Protein AF-J9BB21-F1 (afdb_monomer)

Secondary structure (DSSP, 8-state):
-----------SS-------TT-HHHHTT--TT--TTTT--------EEEETTEEEE-TT--SEEEEEEEEE-SSS-EEE---EEPPTT-EEE---SEEEEEEEETTEEEEEEEEE---PPTT---PPP-SSSPPP-----TT--HHHHHHH------

Radius of gyration: 25.9 Å; Cα contacts (8 Å, |Δi|>4): 161; chains: 1; bounding box: 65×46×65 Å

Structure (mmCIF, N/CA/C/O backbone):
data_AF-J9BB21-F1
#
_entry.id   AF-J9BB21-F1
#
loop_
_atom_site.group_PDB
_atom_site.id
_atom_site.type_symbol
_atom_site.label_atom_id
_atom_site.label_alt_id
_atom_site.label_comp_id
_atom_site.label_asym_id
_atom_site.label_entity_id
_atom_site.label_seq_id
_atom_site.pdbx_PDB_ins_code
_atom_site.Cartn_x
_atom_site.Cartn_y
_atom_site.Cartn_z
_atom_site.occupancy
_atom_site.B_iso_or_equiv
_atom_site.auth_seq_id
_atom_site.auth_comp_id
_atom_site.auth_asym_id
_atom_site.auth_atom_id
_atom_site.pdbx_PDB_model_num
ATOM 1 N N . MET A 1 1 ? -15.072 32.640 -48.007 1.00 35.00 1 MET A N 1
ATOM 2 C CA . MET A 1 1 ? -15.578 33.112 -46.701 1.00 35.00 1 MET A CA 1
ATOM 3 C C . MET A 1 1 ? -17.041 32.726 -46.618 1.00 35.00 1 MET A C 1
ATOM 5 O O . MET A 1 1 ? -17.837 33.313 -47.333 1.00 35.00 1 MET A O 1
ATOM 9 N N . ALA A 1 2 ? -17.379 31.701 -45.841 1.00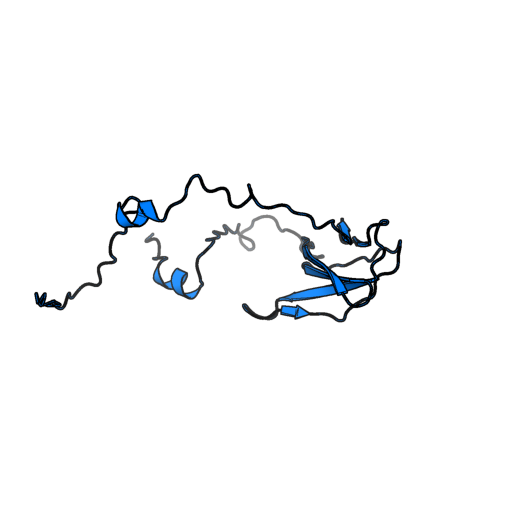 39.94 2 ALA A N 1
ATOM 10 C CA . ALA A 1 2 ? -18.767 31.339 -45.572 1.00 39.94 2 ALA A CA 1
ATOM 11 C C . ALA A 1 2 ? -18.976 31.472 -44.063 1.00 39.94 2 ALA A C 1
ATOM 13 O O . ALA A 1 2 ? -18.474 30.663 -43.289 1.00 39.94 2 ALA A O 1
ATOM 14 N N . SER A 1 3 ? -19.626 32.558 -43.649 1.00 45.31 3 SER A N 1
ATOM 15 C CA . SER A 1 3 ? -20.050 32.774 -42.270 1.00 45.31 3 SER A CA 1
ATOM 16 C C . SER A 1 3 ? -21.335 31.985 -42.035 1.00 45.31 3 SER A C 1
ATOM 18 O O . SER A 1 3 ? -22.411 32.396 -42.473 1.00 45.31 3 SER A O 1
ATOM 20 N N . SER A 1 4 ? -21.239 30.838 -41.372 1.00 48.91 4 SER A N 1
ATOM 21 C CA . SER A 1 4 ? -22.411 30.134 -40.858 1.00 48.91 4 SER A CA 1
ATOM 22 C C . SER A 1 4 ? -22.966 30.913 -39.664 1.00 48.91 4 SER A C 1
ATOM 24 O O . SER A 1 4 ? -22.384 30.896 -38.580 1.00 48.91 4 SER A O 1
ATOM 26 N N . ASN A 1 5 ? -24.075 31.625 -39.880 1.00 47.41 5 ASN A N 1
ATOM 27 C CA . ASN A 1 5 ? -24.873 32.247 -38.824 1.00 47.41 5 ASN A CA 1
ATOM 28 C C . ASN A 1 5 ? -25.442 31.151 -37.911 1.00 47.41 5 ASN A C 1
ATOM 30 O O . ASN A 1 5 ? -26.422 30.495 -38.260 1.00 47.41 5 ASN A O 1
ATOM 34 N N . LEU A 1 6 ? -24.829 30.953 -36.745 1.00 47.91 6 LEU A N 1
ATOM 35 C CA . LEU A 1 6 ? -25.389 30.129 -35.678 1.00 47.91 6 LEU A CA 1
ATOM 36 C C . LEU A 1 6 ? -26.414 30.973 -34.913 1.00 47.91 6 LEU A C 1
ATOM 38 O O . LEU A 1 6 ? -26.062 31.772 -34.047 1.00 47.91 6 LEU A O 1
ATOM 42 N N . SER A 1 7 ? -27.687 30.825 -35.272 1.00 52.19 7 SER A N 1
ATOM 43 C CA . SER A 1 7 ? -28.805 31.310 -34.463 1.00 52.19 7 SER A CA 1
ATOM 44 C C . SER A 1 7 ? -29.065 30.290 -33.354 1.00 52.19 7 SER A C 1
ATOM 46 O O . SER A 1 7 ? -29.420 29.148 -33.635 1.00 52.19 7 SER A O 1
ATOM 48 N N . PHE A 1 8 ? -28.830 30.682 -32.102 1.00 55.50 8 PHE A N 1
ATOM 49 C CA . PHE A 1 8 ? -29.178 29.875 -30.934 1.00 55.50 8 PHE A CA 1
ATOM 50 C C . PHE A 1 8 ? -30.566 30.283 -30.450 1.00 55.50 8 PHE A C 1
ATOM 52 O O . PHE A 1 8 ? -30.727 31.321 -29.805 1.00 55.50 8 PHE A O 1
ATOM 59 N N . ASP A 1 9 ? -31.561 29.466 -30.780 1.00 63.31 9 ASP A N 1
ATOM 60 C CA . ASP A 1 9 ? -32.918 29.630 -30.274 1.00 63.31 9 ASP A CA 1
ATOM 61 C C . ASP A 1 9 ? -32.968 29.210 -28.796 1.00 63.31 9 ASP A C 1
ATOM 63 O O . ASP A 1 9 ? -32.415 28.177 -28.404 1.00 63.31 9 ASP A O 1
ATOM 67 N N . LYS A 1 10 ? -33.586 30.032 -27.942 1.00 56.25 10 LYS A N 1
ATOM 68 C CA . LYS A 1 10 ? -33.666 29.772 -26.495 1.00 56.25 10 LYS A CA 1
ATOM 69 C C . LYS A 1 10 ? -34.619 28.604 -26.243 1.00 56.25 10 LYS A C 1
ATOM 71 O O . LYS A 1 10 ? -35.835 28.772 -26.210 1.00 56.25 10 LYS A O 1
ATOM 76 N N . GLN A 1 11 ? -34.063 27.416 -26.048 1.00 59.16 11 GLN A N 1
ATOM 77 C CA . GLN A 1 11 ? -34.839 26.222 -25.738 1.00 59.16 11 GLN A CA 1
ATOM 78 C C . GLN A 1 11 ? -35.219 26.222 -24.244 1.00 59.16 11 GLN A C 1
ATOM 80 O O . GLN A 1 11 ? -34.350 26.188 -23.377 1.00 59.16 11 GLN A O 1
ATOM 85 N N . ASN A 1 12 ? -36.523 26.281 -23.940 1.00 63.28 12 ASN A N 1
ATOM 86 C CA . ASN A 1 12 ? -37.075 26.317 -22.570 1.00 63.28 12 ASN A CA 1
ATOM 87 C C . ASN A 1 12 ? -36.954 24.987 -21.800 1.00 63.28 12 ASN A C 1
ATOM 89 O O . ASN A 1 12 ? -37.358 24.906 -20.643 1.00 63.28 12 ASN A O 1
ATOM 93 N N . GLU A 1 13 ? -36.399 23.947 -22.419 1.00 67.25 13 GLU A N 1
ATOM 94 C CA . GLU A 1 13 ? -36.162 22.647 -21.799 1.00 67.25 13 GLU A CA 1
ATOM 95 C C . GLU A 1 13 ? -34.731 22.207 -22.098 1.00 67.25 13 GLU A C 1
ATOM 97 O O . GLU A 1 13 ? -34.320 22.126 -23.257 1.00 67.25 13 GLU A O 1
ATOM 102 N N . CYS A 1 14 ? -33.972 21.895 -21.048 1.00 64.62 14 CYS A N 1
ATOM 103 C CA . CYS A 1 14 ? -32.646 21.311 -21.186 1.00 64.62 14 CYS A CA 1
ATOM 104 C C . CYS A 1 14 ? -32.810 19.818 -21.501 1.00 64.62 14 CYS A C 1
ATOM 106 O O . CYS A 1 14 ? -32.955 18.994 -20.598 1.00 64.62 14 CYS A O 1
ATOM 108 N N . ARG A 1 15 ? -32.856 19.462 -22.788 1.00 63.44 15 ARG A N 1
ATOM 109 C CA . ARG A 1 15 ? -32.881 18.057 -23.210 1.00 63.44 15 ARG A CA 1
ATOM 110 C C . ARG A 1 15 ? -31.452 17.551 -23.310 1.00 63.44 15 ARG A C 1
ATOM 112 O O . ARG A 1 15 ? -30.700 17.986 -24.179 1.00 63.44 15 ARG A O 1
ATOM 119 N N . LEU A 1 16 ? -31.085 16.637 -22.413 1.00 63.06 16 LEU A N 1
ATOM 120 C CA . LEU A 1 16 ? -29.820 15.913 -22.504 1.00 63.06 16 LEU A CA 1
ATOM 121 C C . LEU A 1 16 ? -29.727 15.254 -23.881 1.00 63.06 16 LEU A C 1
ATOM 123 O O . LEU A 1 16 ? -30.625 14.515 -24.293 1.00 63.06 16 LEU A O 1
ATOM 127 N N . VAL A 1 17 ? -28.648 15.559 -24.600 1.00 72.62 17 VAL A N 1
ATOM 128 C CA . VAL A 1 17 ? -28.382 14.963 -25.907 1.00 72.62 17 VAL A CA 1
ATOM 129 C C . VAL A 1 17 ? -28.245 13.460 -25.707 1.00 72.62 17 VAL A C 1
ATOM 131 O O . VAL A 1 17 ? -27.441 13.000 -24.895 1.00 72.62 17 VAL A O 1
ATOM 134 N N . LYS A 1 18 ? -29.047 12.689 -26.440 1.00 67.94 18 LYS A N 1
ATOM 135 C CA . LYS A 1 18 ? -28.940 11.235 -26.437 1.00 67.94 18 LYS A CA 1
ATOM 136 C C . LYS A 1 18 ? -27.676 10.870 -27.212 1.00 67.94 18 LYS A C 1
ATOM 138 O O . LYS A 1 18 ? -27.666 10.945 -28.436 1.00 67.94 18 LYS A O 1
ATOM 143 N N . LEU A 1 19 ? -26.609 10.559 -26.484 1.00 72.06 19 LEU A N 1
ATOM 144 C CA . LEU A 1 19 ? -25.349 10.115 -27.071 1.00 72.06 19 LEU A CA 1
ATOM 145 C C . LEU A 1 19 ? -25.593 8.794 -27.809 1.00 72.06 19 LEU A C 1
ATOM 147 O O . LEU A 1 19 ? -26.152 7.868 -27.221 1.00 72.06 19 LEU A O 1
ATOM 151 N N . ASP A 1 20 ? -25.197 8.723 -29.080 1.00 77.12 20 ASP A N 1
ATOM 152 C CA . ASP A 1 20 ? -25.114 7.467 -29.823 1.00 77.12 20 ASP A CA 1
ATOM 153 C C . ASP A 1 20 ? -23.708 6.881 -29.617 1.00 77.12 20 ASP A C 1
ATOM 155 O O . ASP A 1 20 ? -22.733 7.442 -30.125 1.00 77.12 20 ASP A O 1
ATOM 159 N N . PRO A 1 21 ? -23.562 5.773 -28.867 1.00 69.94 21 PRO A N 1
ATOM 160 C CA . PRO A 1 21 ? -22.264 5.134 -28.659 1.00 69.94 21 PRO A CA 1
ATOM 161 C C . PRO A 1 21 ? -21.632 4.615 -29.960 1.00 69.94 21 PRO A C 1
ATOM 163 O O . PRO A 1 21 ? -20.439 4.318 -29.978 1.00 69.94 21 PRO A O 1
ATOM 166 N N . TRP A 1 22 ? -22.425 4.499 -31.030 1.00 76.38 22 TRP A N 1
ATOM 167 C CA . TRP A 1 22 ? -22.018 4.016 -32.346 1.00 76.38 22 TRP A CA 1
ATOM 168 C C . TRP A 1 22 ? -21.932 5.131 -33.390 1.00 76.38 22 TRP A C 1
ATOM 170 O O . TRP A 1 22 ? -21.867 4.844 -34.588 1.00 76.38 22 TRP A O 1
ATOM 180 N N . ASP A 1 23 ? -21.903 6.396 -32.961 1.00 83.00 23 ASP A N 1
ATOM 181 C CA . ASP A 1 23 ? -21.697 7.507 -33.881 1.00 83.00 23 ASP A CA 1
ATOM 182 C C . ASP A 1 23 ? -20.370 7.309 -34.648 1.00 83.00 23 ASP A C 1
ATOM 184 O O . ASP A 1 23 ? -19.330 7.052 -34.024 1.00 83.00 23 ASP A O 1
ATOM 188 N N . PRO A 1 24 ? -20.355 7.429 -35.989 1.00 81.19 24 PRO A N 1
ATOM 189 C CA . PRO A 1 24 ? -19.142 7.267 -36.790 1.00 81.19 24 PRO A CA 1
ATOM 190 C C . PRO A 1 24 ? -17.977 8.168 -36.354 1.00 81.19 24 PRO A C 1
ATOM 192 O O . PRO A 1 24 ? -16.819 7.783 -36.510 1.00 81.19 24 PRO A O 1
ATOM 195 N N . GLN A 1 25 ? -18.258 9.345 -35.784 1.00 80.50 25 GLN A N 1
ATOM 196 C CA . GLN A 1 25 ? -17.250 10.246 -35.225 1.00 80.50 25 GLN A CA 1
ATOM 197 C C . GLN A 1 25 ? -16.632 9.673 -33.940 1.00 80.50 25 GLN A C 1
ATOM 199 O O . GLN A 1 25 ? -15.436 9.836 -33.723 1.00 80.50 25 GLN A O 1
ATOM 204 N N . VAL A 1 26 ? -17.398 8.945 -33.119 1.00 77.75 26 VAL A N 1
ATOM 205 C CA . VAL A 1 26 ? -16.927 8.321 -31.867 1.00 77.75 26 VAL A CA 1
ATOM 206 C C . VAL A 1 26 ? -16.221 6.994 -32.132 1.00 77.75 26 VAL A C 1
ATOM 208 O O . VAL A 1 26 ? -15.173 6.735 -31.543 1.00 77.75 26 VAL A O 1
ATOM 211 N N . ILE A 1 27 ? -16.744 6.176 -33.052 1.00 79.69 27 ILE A N 1
ATOM 212 C CA . ILE A 1 27 ? -16.190 4.853 -33.387 1.00 79.69 27 ILE A CA 1
ATOM 213 C C . ILE A 1 27 ? -14.707 4.937 -33.765 1.00 79.69 27 ILE A C 1
ATOM 215 O O . ILE A 1 27 ? -13.938 4.055 -33.395 1.00 79.69 27 ILE A O 1
ATOM 219 N N . THR A 1 28 ? -14.276 6.007 -34.441 1.00 78.94 28 THR A N 1
ATOM 220 C CA . THR A 1 28 ? -12.861 6.191 -34.8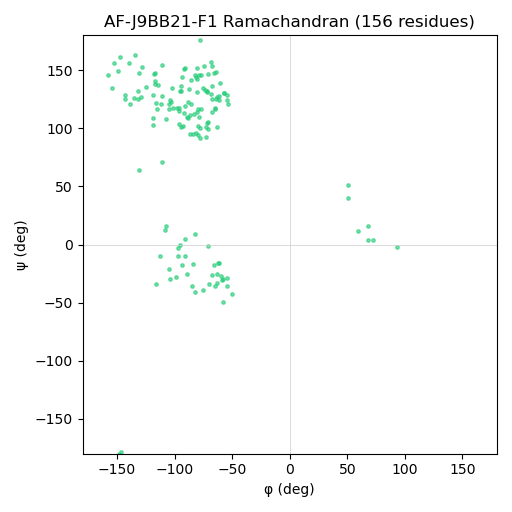21 1.00 78.94 28 THR A CA 1
ATOM 221 C C . THR A 1 28 ? -11.913 6.388 -33.633 1.00 78.94 28 THR A C 1
ATOM 223 O O . THR A 1 28 ? -10.705 6.197 -33.769 1.00 78.94 28 THR A O 1
ATOM 226 N N . HIS A 1 29 ? -12.443 6.740 -32.462 1.00 76.81 29 HIS A N 1
ATOM 227 C CA . HIS A 1 29 ? -11.692 6.877 -31.216 1.00 76.81 29 HIS A CA 1
ATOM 228 C C . HIS A 1 29 ? -11.782 5.634 -30.323 1.00 76.81 29 HIS A C 1
ATOM 230 O O . HIS A 1 29 ? -11.047 5.535 -29.338 1.00 76.81 29 HIS A O 1
ATOM 236 N N . LEU A 1 30 ? -12.653 4.679 -30.657 1.00 75.88 30 LEU A N 1
ATOM 237 C CA . LEU A 1 30 ? -12.735 3.395 -29.978 1.00 75.88 30 LEU A CA 1
ATOM 238 C C . LEU A 1 30 ? -11.719 2.440 -30.606 1.00 75.88 30 LEU A C 1
ATOM 240 O O . LEU A 1 30 ? -11.788 2.118 -31.790 1.00 75.88 30 LEU A O 1
ATOM 244 N N . TYR A 1 31 ? -10.791 1.942 -29.794 1.00 77.81 31 TYR A N 1
ATOM 245 C CA . TYR A 1 31 ? -9.811 0.942 -30.210 1.00 77.81 31 TYR A CA 1
ATOM 246 C C . TYR A 1 31 ? -10.104 -0.394 -29.516 1.00 77.81 31 TYR A C 1
ATOM 248 O O . TYR A 1 31 ? -9.360 -0.795 -28.623 1.00 77.81 31 TYR A O 1
ATOM 256 N N . PRO A 1 32 ? -11.187 -1.103 -29.895 1.00 73.38 32 PRO A N 1
ATOM 257 C CA . PRO A 1 32 ? -11.616 -2.322 -29.203 1.00 73.38 32 PRO A CA 1
ATOM 258 C C . PRO A 1 32 ? -10.578 -3.448 -29.277 1.00 73.38 32 PRO A C 1
ATOM 260 O O . PRO A 1 32 ? -10.528 -4.302 -28.400 1.00 73.38 32 PRO A O 1
ATOM 263 N N . ASN A 1 33 ? -9.725 -3.426 -30.304 1.00 80.25 33 ASN A N 1
ATOM 264 C CA . ASN A 1 33 ? -8.656 -4.403 -30.500 1.00 80.25 33 ASN A CA 1
ATOM 265 C C . ASN A 1 33 ? -7.303 -3.932 -29.946 1.00 80.25 33 ASN A C 1
ATOM 267 O O . ASN A 1 33 ? -6.313 -4.649 -30.075 1.00 80.25 33 ASN A O 1
ATOM 271 N N . TRP A 1 34 ? -7.220 -2.726 -29.373 1.00 81.44 34 TRP A N 1
ATOM 272 C CA . TRP A 1 34 ? -5.983 -2.261 -28.758 1.00 81.44 34 TRP A CA 1
ATOM 273 C C . TRP A 1 34 ? -5.843 -2.892 -27.382 1.00 81.44 34 TRP A C 1
ATOM 275 O O . TRP A 1 34 ? -6.571 -2.565 -26.448 1.00 81.44 34 TRP A O 1
ATOM 285 N N . ASN A 1 35 ? -4.885 -3.806 -27.268 1.00 78.62 35 ASN A N 1
ATOM 286 C CA . ASN A 1 35 ? -4.487 -4.360 -25.992 1.00 78.62 35 ASN A CA 1
ATOM 287 C C . ASN A 1 35 ? -3.291 -3.560 -25.446 1.00 78.62 35 ASN A C 1
ATOM 289 O O . ASN A 1 35 ? -2.154 -3.806 -25.859 1.00 78.62 35 ASN A O 1
ATOM 293 N N . PRO A 1 36 ? -3.493 -2.638 -24.488 1.00 75.94 36 PRO A N 1
ATOM 294 C CA . PRO A 1 36 ? -2.390 -1.884 -23.893 1.00 75.94 36 PRO A CA 1
ATOM 295 C C . PRO A 1 36 ? -1.373 -2.780 -23.167 1.00 75.94 36 PRO A C 1
ATOM 297 O O . PRO A 1 36 ? -0.253 -2.347 -22.897 1.00 75.94 36 PRO A O 1
ATOM 300 N N . LEU A 1 37 ? -1.728 -4.033 -22.861 1.00 79.62 37 LEU A N 1
ATOM 301 C CA . LEU A 1 37 ? -0.844 -4.991 -22.200 1.00 79.62 37 LEU A CA 1
ATOM 302 C C . LEU A 1 37 ? 0.095 -5.716 -23.170 1.00 79.62 37 LEU A C 1
ATOM 304 O O . LEU A 1 37 ? 1.101 -6.257 -22.722 1.00 79.62 37 LEU A O 1
ATOM 308 N N . GLU A 1 38 ? -0.172 -5.706 -24.480 1.00 81.75 38 GLU A N 1
ATOM 309 C CA . GLU A 1 38 ? 0.639 -6.435 -25.470 1.00 81.75 38 GLU A CA 1
ATOM 310 C C . GLU A 1 38 ? 2.087 -5.918 -25.535 1.00 81.75 38 GLU A C 1
ATOM 312 O O . GLU A 1 38 ? 3.034 -6.685 -25.704 1.00 81.75 38 GLU A O 1
ATOM 317 N N . THR A 1 39 ? 2.284 -4.616 -25.316 1.00 79.81 39 THR A N 1
ATOM 318 C CA . THR A 1 39 ? 3.615 -3.990 -25.236 1.00 79.81 39 THR A CA 1
ATOM 319 C C . THR A 1 39 ? 4.116 -3.814 -23.798 1.00 79.81 39 THR A C 1
ATOM 321 O O . THR A 1 39 ? 5.255 -3.387 -23.583 1.00 79.81 39 THR A O 1
ATOM 324 N N . CYS A 1 40 ? 3.310 -4.176 -22.793 1.00 76.88 40 CYS A N 1
ATOM 325 C CA . CYS A 1 40 ? 3.634 -3.987 -21.384 1.00 76.88 40 CYS A CA 1
ATOM 326 C C . CYS A 1 40 ? 4.595 -5.077 -20.888 1.00 76.88 40 CYS A C 1
ATOM 328 O O . CYS A 1 40 ? 4.198 -6.159 -20.456 1.00 76.88 40 CYS A O 1
ATOM 330 N N . ARG A 1 41 ? 5.899 -4.786 -20.919 1.00 76.25 41 ARG A N 1
ATOM 331 C CA . ARG A 1 41 ? 6.925 -5.643 -20.307 1.00 76.25 41 ARG A CA 1
ATOM 332 C C . ARG A 1 41 ? 7.104 -5.282 -18.835 1.00 76.25 41 ARG A C 1
ATOM 334 O O . ARG A 1 41 ? 7.856 -4.367 -18.493 1.00 76.25 41 ARG A O 1
ATOM 341 N N . ILE A 1 42 ? 6.415 -6.004 -17.954 1.00 70.25 42 ILE A N 1
ATOM 342 C CA . ILE A 1 42 ? 6.571 -5.848 -16.503 1.00 70.25 42 ILE A CA 1
ATOM 343 C C . ILE A 1 42 ? 7.918 -6.453 -16.081 1.00 70.25 42 ILE A C 1
ATOM 345 O O . ILE A 1 42 ? 8.024 -7.634 -15.778 1.00 70.25 42 ILE A O 1
ATOM 349 N N . ASN A 1 43 ? 8.962 -5.625 -16.040 1.00 68.94 43 ASN A N 1
ATOM 350 C CA . ASN A 1 43 ? 10.307 -6.034 -15.605 1.00 68.94 43 ASN A CA 1
ATOM 351 C C . ASN A 1 43 ? 10.541 -5.844 -14.093 1.00 68.94 43 ASN A C 1
ATOM 353 O O . ASN A 1 43 ? 11.663 -5.992 -13.607 1.00 68.94 43 ASN A O 1
ATOM 357 N N . ARG A 1 44 ? 9.516 -5.435 -13.336 1.00 71.94 44 ARG A N 1
ATOM 358 C CA . ARG A 1 44 ? 9.647 -5.161 -11.901 1.00 71.94 44 ARG A CA 1
ATOM 359 C C . ARG A 1 44 ? 9.407 -6.441 -11.112 1.00 71.94 44 ARG A C 1
ATOM 361 O O . ARG A 1 44 ? 8.278 -6.904 -11.006 1.00 71.94 44 ARG A O 1
ATOM 368 N N . HIS A 1 45 ? 10.471 -6.984 -10.536 1.00 83.75 45 HIS A N 1
ATOM 369 C CA . HIS A 1 45 ? 10.365 -8.075 -9.576 1.00 83.75 45 HIS A CA 1
ATOM 370 C C . HIS A 1 45 ? 9.873 -7.539 -8.231 1.00 83.75 45 HIS A C 1
ATOM 372 O O . HIS A 1 45 ? 10.375 -6.521 -7.743 1.00 83.75 45 HIS A O 1
ATOM 378 N N . MET A 1 46 ? 8.906 -8.234 -7.630 1.00 89.31 46 MET A N 1
ATOM 379 C CA . MET A 1 46 ? 8.483 -7.959 -6.260 1.00 89.31 46 MET A CA 1
ATOM 380 C C . MET A 1 46 ? 9.685 -8.084 -5.320 1.00 89.31 46 MET A C 1
ATOM 382 O O . MET A 1 46 ? 10.424 -9.065 -5.385 1.00 89.31 46 MET A O 1
ATOM 386 N N . GLN A 1 47 ? 9.893 -7.081 -4.465 1.00 92.31 47 GLN A N 1
ATOM 387 C CA . GLN A 1 47 ? 10.955 -7.095 -3.446 1.00 92.31 47 GLN A CA 1
ATOM 388 C C . GLN A 1 47 ? 10.413 -7.358 -2.039 1.00 92.31 47 GLN A C 1
ATOM 390 O O . GLN A 1 47 ? 11.149 -7.796 -1.155 1.00 92.31 47 GLN A O 1
ATOM 395 N N . THR A 1 48 ? 9.124 -7.119 -1.830 1.00 94.19 48 THR A N 1
ATOM 396 C CA . THR A 1 48 ? 8.424 -7.325 -0.563 1.00 94.19 48 THR A CA 1
ATOM 397 C C . THR A 1 48 ? 7.171 -8.161 -0.799 1.00 94.19 48 THR A C 1
ATOM 399 O O . THR A 1 48 ? 6.617 -8.169 -1.897 1.00 94.19 48 THR A O 1
ATOM 402 N N . GLU A 1 49 ? 6.742 -8.889 0.225 1.00 94.62 49 GLU A N 1
ATOM 403 C CA . GLU A 1 49 ? 5.535 -9.717 0.205 1.00 94.62 49 GLU A CA 1
ATOM 404 C C . GLU A 1 49 ? 4.715 -9.435 1.462 1.00 94.62 49 GLU A C 1
ATOM 406 O O . GLU A 1 49 ? 5.269 -9.449 2.567 1.00 94.62 49 GLU A O 1
ATOM 411 N N . LEU A 1 50 ? 3.410 -9.217 1.281 1.00 95.44 50 LEU A N 1
ATOM 412 C CA . LEU A 1 50 ? 2.414 -9.187 2.344 1.00 95.44 50 LEU A CA 1
ATOM 413 C C . LEU A 1 50 ? 1.597 -10.483 2.307 1.00 95.44 50 LEU A C 1
ATOM 415 O O . LEU A 1 50 ? 0.961 -10.795 1.302 1.00 95.44 50 LEU A O 1
ATOM 419 N N . LYS A 1 51 ? 1.601 -11.241 3.404 1.00 93.94 51 LYS A N 1
ATOM 420 C CA . LYS A 1 51 ? 0.813 -12.472 3.530 1.00 93.94 51 LYS A CA 1
ATOM 421 C C . LYS A 1 51 ? 0.267 -12.615 4.942 1.00 93.94 51 LYS A C 1
ATOM 423 O O . LYS A 1 51 ? 1.035 -12.617 5.898 1.00 93.94 51 LYS A O 1
ATOM 428 N N . ASN A 1 52 ? -1.052 -12.769 5.073 1.00 90.44 52 ASN A N 1
ATOM 429 C CA . ASN A 1 52 ? -1.746 -12.954 6.356 1.00 90.44 52 ASN A CA 1
ATOM 430 C C . ASN A 1 52 ? -1.362 -11.896 7.412 1.00 90.44 52 ASN A C 1
ATOM 432 O O . ASN A 1 52 ? -0.927 -12.248 8.509 1.00 90.44 52 ASN A O 1
ATOM 436 N N . GLY A 1 53 ? -1.435 -10.604 7.076 1.00 91.50 53 GLY A N 1
ATOM 437 C CA . GLY A 1 53 ? -1.037 -9.545 8.012 1.00 91.50 53 GLY A CA 1
ATOM 438 C C . GLY A 1 53 ? 0.462 -9.428 8.242 1.00 91.50 53 GLY A C 1
ATOM 439 O O . GLY A 1 53 ? 0.875 -8.648 9.085 1.00 91.50 53 GLY A O 1
ATOM 440 N N . THR A 1 54 ? 1.293 -10.199 7.544 1.00 94.88 54 THR A N 1
ATOM 441 C CA . THR A 1 54 ? 2.740 -10.206 7.762 1.00 94.88 54 THR A CA 1
ATOM 442 C C . THR A 1 54 ? 3.468 -9.684 6.533 1.00 94.88 54 THR A C 1
ATOM 444 O O . THR A 1 54 ? 3.415 -10.3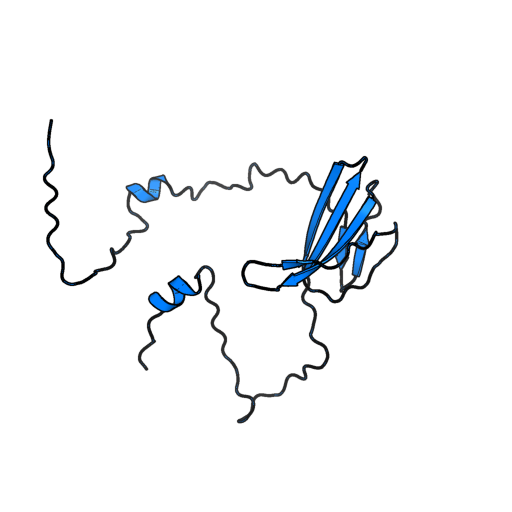08 5.473 1.00 94.88 54 THR A O 1
ATOM 447 N N . ILE A 1 55 ? 4.165 -8.556 6.677 1.00 96.31 55 ILE A N 1
ATOM 448 C CA . ILE A 1 55 ? 5.025 -7.973 5.644 1.00 96.31 55 ILE A CA 1
ATOM 449 C C . ILE A 1 55 ? 6.472 -8.428 5.848 1.00 96.31 55 ILE A C 1
ATOM 451 O O . ILE A 1 55 ? 7.002 -8.444 6.965 1.00 96.31 55 ILE A O 1
ATOM 455 N N . ARG A 1 56 ? 7.143 -8.802 4.758 1.00 94.88 56 ARG A N 1
ATOM 456 C CA . ARG A 1 56 ? 8.559 -9.190 4.773 1.00 94.88 56 ARG A CA 1
ATOM 457 C C . ARG A 1 56 ? 9.274 -8.819 3.482 1.00 94.88 56 ARG A C 1
ATOM 459 O O . ARG A 1 56 ? 8.655 -8.620 2.439 1.00 94.88 56 ARG A O 1
ATOM 466 N N . MET A 1 57 ? 10.599 -8.769 3.556 1.00 94.19 57 MET A N 1
ATOM 467 C CA . MET A 1 57 ? 11.462 -8.700 2.376 1.00 94.19 57 MET A CA 1
ATOM 468 C C . MET A 1 57 ? 11.639 -10.094 1.766 1.00 94.19 57 MET A C 1
ATOM 470 O O . MET A 1 57 ? 11.746 -11.085 2.493 1.00 94.19 57 MET A O 1
ATOM 474 N N . LEU A 1 58 ? 11.688 -10.171 0.437 1.00 92.06 58 LEU A N 1
ATOM 475 C CA . LEU A 1 58 ? 12.052 -11.392 -0.281 1.00 92.06 58 LEU A CA 1
ATOM 476 C C . LEU A 1 58 ? 13.579 -11.577 -0.264 1.00 92.06 58 LEU A C 1
ATOM 478 O O . LEU A 1 58 ? 14.331 -10.606 -0.255 1.00 92.06 58 LEU A O 1
ATOM 482 N N . ASN A 1 59 ? 14.048 -12.826 -0.217 1.00 75.56 59 ASN A N 1
ATOM 483 C CA . ASN A 1 59 ? 15.443 -13.144 0.129 1.00 75.56 59 ASN A CA 1
ATOM 484 C C . ASN A 1 59 ? 16.468 -12.684 -0.919 1.00 75.56 59 ASN A C 1
ATOM 486 O O . ASN A 1 59 ? 17.608 -12.379 -0.570 1.00 75.56 59 ASN A O 1
ATOM 490 N N . ASP A 1 60 ? 16.055 -12.567 -2.179 1.00 76.19 60 ASP A N 1
ATOM 491 C CA . ASP A 1 60 ? 16.958 -12.302 -3.304 1.00 76.19 60 ASP A CA 1
ATOM 492 C C . ASP A 1 60 ? 17.303 -10.811 -3.471 1.00 76.19 60 ASP A C 1
ATOM 494 O O . ASP A 1 60 ? 17.918 -10.401 -4.459 1.00 76.19 60 ASP A O 1
ATOM 498 N N . ILE A 1 61 ? 16.923 -9.963 -2.508 1.00 80.62 61 ILE A N 1
ATOM 499 C CA . ILE A 1 61 ? 17.094 -8.517 -2.631 1.00 80.62 61 ILE A CA 1
ATOM 500 C C . ILE A 1 61 ? 18.391 -8.011 -1.986 1.00 80.62 61 ILE A C 1
ATOM 502 O O . ILE A 1 61 ? 18.750 -8.275 -0.831 1.00 80.62 61 ILE A O 1
ATOM 506 N N . THR A 1 62 ? 19.098 -7.190 -2.759 1.00 83.12 62 THR A N 1
ATOM 507 C CA . THR A 1 62 ? 20.267 -6.426 -2.288 1.00 83.12 62 THR A CA 1
ATOM 508 C C . THR A 1 62 ? 19.908 -5.037 -1.754 1.00 83.12 62 THR A C 1
ATOM 510 O O . THR A 1 62 ? 20.768 -4.385 -1.173 1.00 83.12 62 THR A O 1
ATOM 513 N N . SER A 1 63 ? 18.666 -4.591 -1.959 1.00 87.88 63 SER A N 1
ATOM 514 C CA . SER A 1 63 ? 18.175 -3.269 -1.560 1.00 87.88 63 SER A CA 1
ATOM 515 C C . SER A 1 63 ? 17.936 -3.176 -0.051 1.00 87.88 63 SER A C 1
ATOM 517 O O . SER A 1 63 ? 17.615 -4.170 0.601 1.00 87.88 63 SER A O 1
ATOM 519 N N . GLU A 1 64 ? 18.023 -1.962 0.486 1.00 93.31 64 GLU A N 1
ATOM 520 C CA . GLU A 1 64 ? 17.500 -1.621 1.808 1.00 93.31 64 GLU A CA 1
ATOM 521 C C . GLU A 1 64 ? 16.043 -1.181 1.660 1.00 93.31 64 GLU A C 1
ATOM 523 O O . GLU A 1 64 ? 15.762 -0.237 0.916 1.00 93.31 64 GLU A O 1
ATOM 528 N N . CYS A 1 65 ? 15.122 -1.855 2.351 1.00 94.88 65 CYS A N 1
ATOM 529 C CA . CYS A 1 65 ? 13.699 -1.530 2.306 1.00 94.88 65 CYS A CA 1
ATOM 530 C C . CYS A 1 65 ? 13.189 -0.961 3.627 1.00 94.88 65 CYS A C 1
ATOM 532 O O . CYS A 1 65 ? 13.693 -1.246 4.714 1.00 94.88 65 CYS A O 1
ATOM 534 N N . GLN A 1 66 ? 12.131 -0.178 3.513 1.00 96.75 66 GLN A N 1
ATOM 535 C CA . GLN A 1 66 ? 11.340 0.346 4.611 1.00 96.75 66 GLN A CA 1
ATOM 536 C C . GLN A 1 66 ? 9.864 0.290 4.229 1.00 96.75 66 GLN A C 1
ATOM 538 O O . GLN A 1 66 ? 9.527 0.287 3.043 1.00 96.75 66 GLN A O 1
ATOM 543 N N . TYR A 1 67 ? 8.992 0.249 5.228 1.00 97.56 67 TYR A N 1
ATOM 544 C CA . TYR A 1 67 ? 7.550 0.289 5.022 1.00 97.56 67 TYR A CA 1
ATOM 545 C C . TYR A 1 67 ? 6.874 1.262 5.983 1.00 97.56 67 TYR A C 1
ATOM 547 O O . TYR A 1 67 ? 7.471 1.682 6.976 1.00 97.56 67 TYR A O 1
ATOM 555 N N . ARG A 1 68 ? 5.638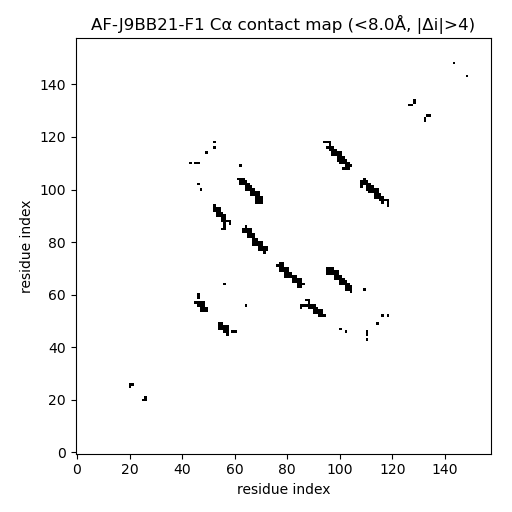 1.638 5.669 1.00 97.50 68 ARG A N 1
ATOM 556 C CA . ARG A 1 68 ? 4.754 2.420 6.535 1.00 97.50 68 ARG A CA 1
ATOM 557 C C . ARG A 1 68 ? 3.296 2.104 6.223 1.00 97.50 68 ARG A C 1
ATOM 559 O O . ARG A 1 68 ? 2.978 1.711 5.104 1.00 97.50 68 ARG A O 1
ATOM 566 N N . CYS A 1 69 ? 2.414 2.335 7.183 1.00 96.69 69 CYS A N 1
ATOM 567 C CA . CYS A 1 69 ? 0.978 2.286 6.953 1.00 96.69 69 CYS A CA 1
ATOM 568 C C . CYS A 1 69 ? 0.488 3.597 6.332 1.00 96.69 69 CYS A C 1
ATOM 570 O O . CYS A 1 69 ? 0.966 4.682 6.681 1.00 96.69 69 CYS A O 1
ATOM 572 N N . LEU A 1 70 ? -0.495 3.494 5.445 1.00 95.19 70 LEU A N 1
ATOM 573 C CA . LEU A 1 70 ? -1.243 4.623 4.910 1.00 95.19 70 LEU A CA 1
ATOM 574 C C . LEU A 1 70 ? -2.670 4.565 5.452 1.00 95.19 70 LEU A C 1
ATOM 576 O O . LEU A 1 70 ? -3.338 3.539 5.350 1.00 95.19 70 LEU A O 1
ATOM 580 N N . TYR A 1 71 ? -3.132 5.672 6.023 1.00 92.56 71 TYR A N 1
ATOM 581 C CA . TYR A 1 71 ? -4.494 5.806 6.530 1.00 92.56 71 TYR A CA 1
ATOM 582 C C . TYR A 1 71 ? -5.244 6.846 5.710 1.00 92.56 71 TYR A C 1
ATOM 584 O O . TYR A 1 71 ? -4.699 7.908 5.416 1.00 92.56 71 TYR A O 1
ATOM 592 N N . VAL A 1 72 ? -6.496 6.573 5.359 1.00 86.56 72 VAL A N 1
ATOM 593 C CA . VAL A 1 72 ? -7.347 7.571 4.702 1.00 86.56 72 VAL A CA 1
ATOM 594 C C . VAL A 1 72 ? -7.668 8.676 5.707 1.00 86.56 72 VAL A C 1
ATOM 596 O O . VAL A 1 72 ? -8.065 8.393 6.837 1.00 86.56 72 VAL A O 1
ATOM 599 N N . SER A 1 73 ? -7.459 9.932 5.313 1.00 86.12 73 SER A N 1
ATOM 600 C CA . SER A 1 73 ? -7.792 11.097 6.145 1.00 86.12 73 SER A CA 1
ATOM 601 C C . SER A 1 73 ? -8.880 11.976 5.536 1.00 86.12 73 SER A C 1
ATOM 603 O O . SER A 1 73 ? -9.702 12.511 6.276 1.00 86.12 73 SER A O 1
ATOM 605 N N . SER A 1 74 ? -8.924 12.082 4.208 1.00 81.81 74 SER A N 1
ATOM 606 C CA . SER A 1 74 ? -9.983 12.740 3.440 1.00 81.81 74 SER A CA 1
ATOM 607 C C . SER A 1 74 ? -10.142 12.027 2.086 1.00 81.81 74 SER A C 1
ATOM 609 O O . SER A 1 74 ? -9.414 11.074 1.809 1.00 81.81 74 SER A O 1
ATOM 611 N N . GLU A 1 75 ? -11.064 12.482 1.229 1.00 75.69 75 GLU A N 1
ATOM 612 C CA . GLU A 1 75 ? -11.222 11.944 -0.136 1.00 75.69 75 GLU A CA 1
ATOM 613 C C . GLU A 1 75 ? -9.948 12.072 -0.987 1.00 75.69 75 GLU A C 1
ATOM 615 O O . GLU A 1 75 ? -9.705 11.240 -1.858 1.00 75.69 75 GLU A O 1
ATOM 620 N N . LEU A 1 76 ? -9.139 13.106 -0.743 1.00 83.25 76 LEU A N 1
ATOM 621 C CA . LEU A 1 76 ? -7.940 13.405 -1.531 1.00 83.25 76 LEU A CA 1
ATOM 622 C C . LEU A 1 76 ? -6.639 13.210 -0.740 1.00 83.25 76 LEU A C 1
ATOM 624 O O . LEU A 1 76 ? -5.564 13.215 -1.338 1.00 83.25 76 LEU A O 1
ATOM 628 N N . ASP A 1 77 ? -6.723 13.006 0.581 1.00 85.62 77 ASP A N 1
ATOM 629 C CA . ASP A 1 77 ? -5.561 12.995 1.467 1.00 85.62 77 ASP A CA 1
ATOM 630 C C . ASP A 1 77 ? -5.367 11.658 2.190 1.00 85.62 77 ASP A C 1
ATOM 632 O O . ASP A 1 77 ? -6.235 11.160 2.923 1.00 85.62 77 ASP A O 1
ATOM 636 N N . LEU A 1 78 ? -4.143 11.141 2.086 1.00 89.69 78 LEU A N 1
ATOM 637 C CA . LEU A 1 78 ? -3.646 10.015 2.871 1.00 89.69 78 LEU A CA 1
ATOM 638 C C . LEU A 1 78 ? -2.742 10.521 3.998 1.00 89.69 78 LEU A C 1
ATOM 640 O O . LEU A 1 78 ? -1.833 11.322 3.780 1.00 89.69 78 LEU A O 1
ATOM 644 N N . LYS A 1 79 ? -2.946 9.994 5.203 1.00 94.38 79 LYS A N 1
ATOM 645 C CA . LYS A 1 79 ? -2.101 10.213 6.375 1.00 94.38 79 LYS A CA 1
ATOM 646 C C . LYS A 1 79 ? -1.098 9.059 6.516 1.00 94.38 79 LYS A C 1
ATOM 648 O O . LYS A 1 79 ? -1.478 7.978 6.975 1.00 94.38 79 LYS A O 1
ATOM 653 N N . PRO A 1 80 ? 0.182 9.257 6.157 1.00 95.62 80 PRO A N 1
ATOM 654 C CA . PRO A 1 80 ? 1.201 8.229 6.312 1.00 95.62 80 PRO A CA 1
ATOM 655 C C . PRO A 1 80 ? 1.666 8.094 7.767 1.00 95.62 80 PRO A C 1
ATOM 657 O O . PRO A 1 80 ? 1.799 9.086 8.486 1.00 95.62 80 PRO A O 1
ATOM 660 N N . SER A 1 81 ? 1.989 6.871 8.186 1.00 96.25 81 SER A N 1
ATOM 661 C CA . SER A 1 81 ? 2.742 6.627 9.419 1.00 96.25 81 SER A CA 1
ATOM 662 C C . SER A 1 81 ? 4.240 6.895 9.232 1.00 96.25 81 SER A C 1
ATOM 664 O O . SER A 1 81 ? 4.731 7.162 8.130 1.00 96.25 81 SER A O 1
ATOM 666 N N . ASN A 1 82 ? 4.994 6.780 10.326 1.00 97.44 82 ASN A N 1
ATOM 667 C CA . ASN A 1 82 ? 6.453 6.805 10.276 1.00 97.44 82 ASN A CA 1
ATOM 668 C C . ASN A 1 82 ? 6.999 5.604 9.490 1.00 97.44 82 ASN A C 1
ATOM 670 O O . ASN A 1 82 ? 6.418 4.518 9.525 1.00 97.44 82 ASN A O 1
ATOM 674 N N . TRP A 1 83 ? 8.133 5.809 8.819 1.00 97.44 83 TRP A N 1
ATOM 675 C CA . TRP A 1 83 ? 8.858 4.750 8.120 1.00 97.44 83 TRP A CA 1
ATOM 676 C C . TRP A 1 83 ? 9.541 3.797 9.100 1.00 97.44 83 TRP A C 1
ATOM 678 O O . TRP A 1 83 ? 10.275 4.222 9.994 1.00 97.44 83 TRP A O 1
ATOM 688 N N . ILE A 1 84 ? 9.357 2.500 8.875 1.00 97.06 84 ILE A N 1
ATOM 689 C CA . ILE A 1 84 ? 9.979 1.414 9.627 1.00 97.06 84 ILE A CA 1
ATOM 690 C C . ILE A 1 84 ? 10.968 0.700 8.708 1.00 97.06 84 ILE A C 1
ATOM 692 O O . ILE A 1 84 ? 10.602 0.180 7.654 1.00 97.06 84 ILE A O 1
ATOM 696 N N . LYS A 1 85 ? 12.244 0.666 9.105 1.00 96.38 85 LYS A N 1
ATOM 697 C CA . LYS A 1 85 ? 13.293 -0.033 8.349 1.00 96.38 85 LYS A CA 1
ATOM 698 C C . LYS A 1 85 ? 13.138 -1.547 8.477 1.00 96.38 85 LYS A C 1
ATOM 700 O O . LYS A 1 85 ? 13.048 -2.077 9.587 1.00 96.38 85 LYS A O 1
ATOM 705 N N . MET A 1 86 ? 13.178 -2.240 7.344 1.00 94.94 86 MET A N 1
ATOM 706 C CA . MET A 1 86 ? 13.069 -3.694 7.275 1.00 94.94 86 MET A CA 1
ATOM 707 C C . MET A 1 86 ? 14.442 -4.352 7.422 1.00 94.94 86 MET A C 1
ATOM 709 O O . MET A 1 86 ? 15.409 -3.971 6.765 1.00 94.94 86 MET A O 1
ATOM 713 N N . LYS A 1 87 ? 14.528 -5.381 8.265 1.00 92.62 87 LYS A N 1
ATOM 714 C CA . LYS A 1 87 ? 15.707 -6.244 8.407 1.00 92.62 87 LYS A CA 1
ATOM 715 C C . LYS A 1 87 ? 15.571 -7.472 7.512 1.00 92.62 87 LYS A C 1
ATOM 717 O O . LYS A 1 87 ? 14.476 -8.007 7.344 1.00 92.62 87 LYS A O 1
ATOM 722 N N . LYS A 1 88 ? 16.686 -7.937 6.94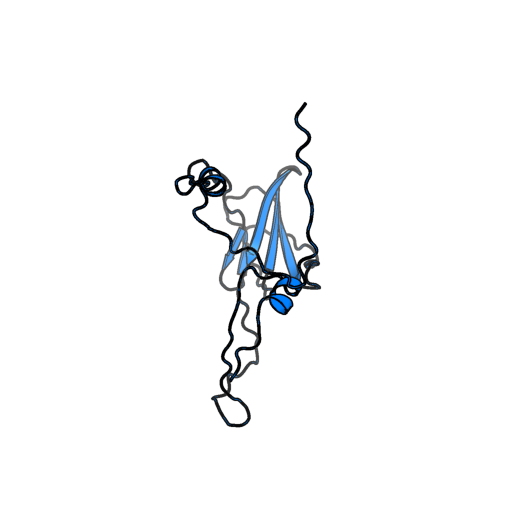2 1.00 87.88 88 LYS A N 1
ATOM 723 C CA . LYS A 1 88 ? 16.699 -9.164 6.127 1.00 87.88 88 LYS A CA 1
ATOM 724 C C . LYS A 1 88 ? 16.252 -10.359 6.964 1.00 87.88 88 LYS A C 1
ATOM 726 O O . LYS A 1 88 ? 16.634 -10.461 8.127 1.00 87.88 88 LYS A O 1
ATOM 731 N N . ASN A 1 89 ? 15.441 -11.230 6.365 1.00 85.75 89 ASN A N 1
ATOM 732 C CA . ASN A 1 89 ? 14.827 -12.403 7.001 1.00 85.75 89 ASN A CA 1
ATOM 733 C C . ASN A 1 89 ? 13.927 -12.094 8.214 1.00 85.75 89 ASN A C 1
ATOM 735 O O . ASN A 1 89 ? 13.545 -13.014 8.933 1.00 85.75 89 ASN A O 1
ATOM 739 N N . ALA A 1 90 ? 13.579 -10.825 8.451 1.00 91.94 90 ALA A N 1
ATOM 740 C CA . ALA A 1 90 ? 12.601 -10.448 9.460 1.00 91.94 90 ALA A CA 1
ATOM 741 C C . ALA A 1 90 ? 11.201 -10.359 8.849 1.00 91.94 90 ALA A C 1
ATOM 743 O O . ALA A 1 90 ? 11.020 -10.044 7.669 1.00 91.94 90 ALA A O 1
ATOM 744 N N . THR A 1 91 ? 10.216 -10.621 9.694 1.00 94.44 91 THR A N 1
ATOM 745 C CA . THR A 1 91 ? 8.795 -10.483 9.403 1.00 94.44 91 THR A CA 1
ATOM 746 C C . THR A 1 91 ? 8.209 -9.443 10.348 1.00 94.44 91 THR A C 1
ATOM 748 O O . THR A 1 91 ? 8.667 -9.297 11.483 1.00 94.44 91 THR A O 1
ATOM 751 N N . TYR A 1 92 ? 7.227 -8.692 9.864 1.00 95.56 92 TYR A N 1
ATOM 752 C CA . TYR A 1 92 ? 6.553 -7.652 10.630 1.00 95.56 92 TYR A CA 1
ATOM 753 C C . TYR A 1 92 ? 5.055 -7.867 10.522 1.00 95.56 92 TYR A C 1
ATOM 755 O O . TYR A 1 92 ? 4.537 -8.002 9.415 1.00 95.56 92 TYR A O 1
ATOM 763 N N . GLN A 1 93 ? 4.377 -7.942 11.661 1.00 94.81 93 GLN A N 1
ATOM 764 C CA . GLN A 1 93 ? 2.936 -8.118 11.696 1.00 94.81 93 GLN A CA 1
ATOM 765 C C . GLN A 1 93 ? 2.258 -6.751 11.729 1.00 94.81 93 GLN A C 1
ATOM 767 O O . GLN A 1 93 ? 2.456 -5.986 12.667 1.00 94.81 93 GLN A O 1
ATOM 772 N N . GLU A 1 94 ? 1.449 -6.481 10.714 1.00 93.06 94 GLU A N 1
ATOM 773 C CA . GLU A 1 94 ? 0.762 -5.218 10.498 1.00 93.06 94 GLU A CA 1
ATOM 774 C C . GLU A 1 94 ? -0.742 -5.436 10.361 1.00 93.06 94 GLU A C 1
ATOM 776 O O . GLU A 1 94 ? -1.214 -6.335 9.659 1.00 93.06 94 GLU A O 1
ATOM 781 N N . SER A 1 95 ? -1.497 -4.572 11.033 1.00 90.94 95 SER A N 1
ATOM 782 C CA . SER A 1 95 ? -2.961 -4.577 11.065 1.00 90.94 95 SER A CA 1
ATOM 783 C C . SER A 1 95 ? -3.581 -3.414 10.288 1.00 90.94 95 SER A C 1
ATOM 785 O O . SER A 1 95 ? -4.770 -3.147 10.438 1.00 90.94 95 SER A O 1
ATOM 787 N N . CYS A 1 96 ? -2.801 -2.699 9.476 1.00 91.69 96 CYS A N 1
ATOM 788 C CA . CYS A 1 96 ? -3.319 -1.661 8.591 1.00 91.69 96 CYS A CA 1
ATOM 789 C C . CYS A 1 96 ? -3.681 -2.232 7.213 1.00 91.69 96 CYS A C 1
ATOM 791 O O . CYS A 1 96 ? -3.108 -3.230 6.769 1.00 91.69 96 CYS A O 1
ATOM 793 N N . GLU A 1 97 ? -4.648 -1.596 6.551 1.00 92.00 97 GLU A N 1
ATOM 794 C CA . GLU A 1 97 ? -5.172 -2.051 5.258 1.00 92.00 97 GLU A CA 1
ATOM 795 C C . GLU A 1 97 ? -4.208 -1.750 4.112 1.00 92.00 97 GLU A C 1
ATOM 797 O O . GLU A 1 97 ? -4.016 -2.598 3.252 1.00 92.00 97 GLU A O 1
ATOM 802 N N . PHE A 1 98 ? -3.553 -0.585 4.134 1.00 95.25 98 PHE A N 1
ATOM 803 C CA . PHE A 1 98 ? -2.620 -0.156 3.093 1.00 95.25 98 PHE A CA 1
ATOM 804 C C . PHE A 1 98 ? -1.207 -0.007 3.655 1.00 95.25 98 PHE A C 1
ATOM 806 O O . PHE A 1 98 ? -0.963 0.789 4.566 1.00 95.25 98 PHE A O 1
ATOM 813 N N . ILE A 1 99 ? -0.260 -0.746 3.080 1.00 96.75 99 ILE A N 1
ATOM 814 C CA . ILE A 1 99 ? 1.148 -0.756 3.478 1.00 96.75 99 ILE A CA 1
ATOM 815 C C . ILE A 1 99 ? 1.993 -0.291 2.299 1.00 96.75 99 ILE A C 1
ATOM 817 O O . ILE A 1 99 ? 2.190 -1.014 1.323 1.00 96.75 99 ILE A O 1
ATOM 821 N N . GLU A 1 100 ? 2.547 0.912 2.401 1.00 97.31 100 GLU A N 1
ATOM 822 C CA . GLU A 1 100 ? 3.521 1.401 1.435 1.00 97.31 100 GLU A CA 1
ATOM 823 C C . GLU A 1 100 ? 4.901 0.834 1.754 1.00 97.31 100 GLU A C 1
ATOM 825 O O . GLU A 1 100 ? 5.388 0.929 2.880 1.00 97.31 100 GLU A O 1
ATOM 830 N N . THR A 1 101 ? 5.562 0.293 0.739 1.00 96.50 101 THR A N 1
ATOM 831 C CA . THR A 1 101 ? 6.937 -0.191 0.803 1.00 96.50 101 THR A CA 1
ATOM 832 C C . THR A 1 101 ? 7.815 0.607 -0.145 1.00 96.50 101 THR A C 1
ATOM 834 O O . THR A 1 101 ? 7.416 0.938 -1.261 1.00 96.50 101 THR A O 1
ATOM 837 N N . HIS A 1 102 ? 9.030 0.907 0.300 1.00 96.50 102 HIS A N 1
ATOM 838 C CA . HIS A 1 102 ? 10.023 1.630 -0.477 1.00 96.50 102 HIS A CA 1
ATOM 839 C C . HIS A 1 102 ? 11.399 1.000 -0.263 1.00 96.50 102 HIS A C 1
ATOM 841 O O . HIS A 1 102 ? 11.896 0.928 0.860 1.00 96.50 102 HIS A O 1
ATOM 847 N N . CYS A 1 103 ? 12.017 0.549 -1.350 1.00 94.00 103 CYS A N 1
ATOM 848 C CA . CYS A 1 103 ? 13.335 -0.062 -1.372 1.00 94.00 103 CYS A CA 1
ATOM 849 C C . CYS A 1 103 ? 14.30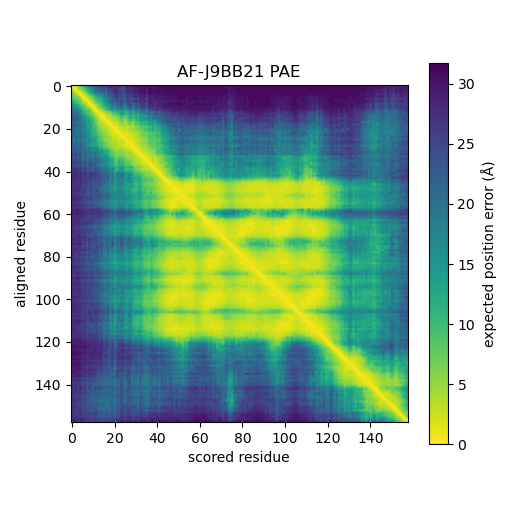5 0.770 -2.203 1.00 94.00 103 CYS A C 1
ATOM 851 O O . CYS A 1 103 ? 13.985 1.239 -3.300 1.00 94.00 103 CYS A O 1
ATOM 853 N N . THR A 1 104 ? 15.523 0.907 -1.689 1.00 93.88 104 THR A N 1
ATOM 854 C CA . THR A 1 104 ? 16.581 1.689 -2.322 1.00 93.88 104 THR A CA 1
ATOM 855 C C . THR A 1 104 ? 17.885 0.905 -2.393 1.00 93.88 104 THR A C 1
ATOM 857 O O . THR A 1 104 ? 18.198 0.087 -1.528 1.00 93.88 104 THR A O 1
ATOM 860 N N . LYS A 1 105 ? 18.667 1.152 -3.443 1.00 92.38 105 LYS A N 1
ATOM 861 C CA . LYS A 1 105 ? 20.036 0.652 -3.601 1.00 92.38 105 LYS A CA 1
ATOM 862 C C . LYS A 1 105 ? 20.899 1.801 -4.093 1.00 92.38 105 LYS A C 1
ATOM 864 O O . LYS A 1 105 ? 20.556 2.430 -5.086 1.00 92.38 105 LYS A O 1
ATOM 869 N N . ASN A 1 106 ? 21.997 2.099 -3.400 1.00 89.31 106 ASN A N 1
ATOM 870 C CA . ASN A 1 106 ? 22.889 3.218 -3.739 1.00 89.31 106 ASN A CA 1
ATOM 871 C C . ASN A 1 106 ? 22.145 4.558 -3.930 1.00 89.31 106 ASN A C 1
ATOM 873 O O . ASN A 1 106 ? 22.467 5.324 -4.831 1.00 89.31 106 ASN A O 1
ATOM 877 N N . ARG A 1 107 ? 21.143 4.835 -3.077 1.00 86.69 107 ARG A N 1
ATOM 878 C CA . ARG A 1 107 ? 20.251 6.016 -3.136 1.00 86.69 107 ARG A CA 1
ATOM 879 C C . ARG A 1 107 ? 19.288 6.070 -4.330 1.00 86.69 107 ARG A C 1
ATOM 881 O O . ARG A 1 107 ? 18.544 7.036 -4.449 1.00 86.69 107 ARG A O 1
ATOM 888 N N . THR A 1 108 ? 19.250 5.049 -5.179 1.00 91.19 108 THR A N 1
ATOM 889 C CA . THR A 1 108 ? 18.255 4.922 -6.249 1.00 91.19 108 THR A CA 1
ATOM 890 C C . THR A 1 108 ? 17.094 4.055 -5.775 1.00 91.19 108 THR A C 1
ATOM 892 O O . THR A 1 108 ? 17.314 2.969 -5.235 1.00 91.19 108 THR A O 1
ATOM 895 N N . THR A 1 109 ? 15.859 4.514 -5.983 1.00 91.12 109 THR A N 1
ATOM 896 C CA . THR A 1 109 ? 14.655 3.710 -5.739 1.00 91.12 109 THR A CA 1
ATOM 897 C C . THR A 1 109 ? 14.628 2.532 -6.702 1.00 91.12 109 THR A C 1
ATOM 899 O O . THR A 1 109 ? 14.581 2.708 -7.917 1.00 91.12 109 THR A O 1
ATOM 902 N N . THR A 1 110 ? 14.674 1.320 -6.156 1.00 90.31 110 THR A N 1
ATOM 903 C CA . THR A 1 110 ? 14.618 0.081 -6.940 1.00 90.31 110 THR A CA 1
ATOM 904 C C . THR A 1 110 ? 13.220 -0.514 -6.955 1.00 90.31 110 THR A C 1
ATOM 906 O O . THR A 1 110 ? 12.858 -1.198 -7.910 1.00 90.31 110 THR A O 1
ATOM 909 N N . PHE A 1 111 ? 12.432 -0.259 -5.910 1.00 91.88 111 PHE A N 1
ATOM 910 C CA . PHE A 1 111 ? 11.075 -0.766 -5.783 1.00 91.88 111 PHE A CA 1
ATOM 911 C C . PHE A 1 111 ? 10.250 0.145 -4.872 1.00 91.88 111 PHE A C 1
ATOM 913 O O . PHE A 1 111 ? 10.710 0.547 -3.805 1.00 91.88 111 PHE A O 1
ATOM 920 N N . GLN A 1 112 ? 9.034 0.468 -5.300 1.00 94.00 112 GLN A N 1
ATOM 921 C CA . GLN A 1 112 ? 8.037 1.162 -4.493 1.00 94.00 112 GLN A CA 1
ATOM 922 C C . GLN A 1 112 ? 6.673 0.577 -4.836 1.00 94.00 112 GLN A C 1
ATOM 924 O O . GLN A 1 112 ? 6.337 0.449 -6.017 1.00 94.00 112 GLN A O 1
ATOM 929 N N . TYR A 1 113 ? 5.929 0.171 -3.814 1.00 94.62 113 TYR A N 1
ATOM 930 C CA . TYR A 1 113 ? 4.671 -0.542 -3.993 1.00 94.62 113 TYR A CA 1
ATOM 931 C C . TYR A 1 113 ? 3.786 -0.405 -2.760 1.00 94.62 113 TYR A C 1
ATOM 933 O O . TYR A 1 113 ? 4.298 -0.381 -1.639 1.00 94.62 113 TYR A O 1
ATOM 941 N N . ILE A 1 114 ? 2.475 -0.343 -2.977 1.00 95.81 114 ILE A N 1
ATOM 942 C CA . ILE A 1 114 ? 1.469 -0.353 -1.918 1.00 95.81 114 ILE A CA 1
ATOM 943 C C . ILE A 1 114 ? 0.845 -1.741 -1.915 1.00 95.81 114 ILE A C 1
ATOM 945 O O . ILE A 1 114 ? 0.236 -2.139 -2.903 1.00 95.81 114 ILE A O 1
ATOM 949 N N . HIS A 1 115 ? 1.029 -2.466 -0.818 1.00 95.50 115 HIS A N 1
ATOM 950 C CA . HIS A 1 115 ? 0.290 -3.691 -0.553 1.00 95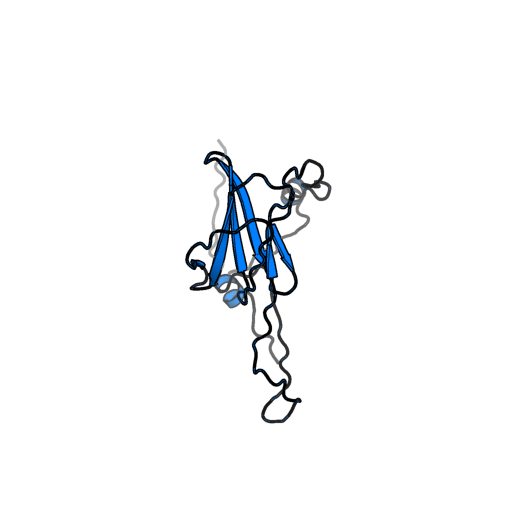.50 115 HIS A CA 1
ATOM 951 C C . HIS A 1 115 ? -1.028 -3.339 0.119 1.00 95.50 115 HIS A C 1
ATOM 953 O O . HIS A 1 115 ? -1.061 -2.465 0.988 1.00 95.50 115 HIS A O 1
ATOM 959 N N . ASP A 1 116 ? -2.081 -4.047 -0.247 1.00 94.31 116 ASP A N 1
ATOM 960 C CA . ASP A 1 116 ? -3.390 -3.957 0.373 1.00 94.31 116 ASP A CA 1
ATOM 961 C C . ASP A 1 116 ? -3.779 -5.288 1.029 1.00 94.31 116 ASP A C 1
ATOM 963 O O . ASP A 1 116 ? -3.385 -6.375 0.601 1.00 94.31 116 ASP A O 1
ATOM 967 N N . GLN A 1 117 ? -4.533 -5.203 2.119 1.00 92.75 117 GLN A N 1
ATOM 968 C CA . GLN A 1 117 ? -5.143 -6.355 2.766 1.00 92.75 117 GLN A CA 1
ATOM 969 C C . GLN A 1 117 ? -6.452 -5.970 3.444 1.00 92.75 117 GLN A C 1
ATOM 971 O O . GLN A 1 117 ? -6.604 -4.874 3.980 1.00 92.75 117 GLN A O 1
ATOM 976 N N . LEU A 1 118 ? -7.378 -6.924 3.498 1.00 86.88 118 LEU A N 1
ATOM 977 C CA . LEU A 1 118 ? -8.595 -6.785 4.287 1.00 86.88 118 LEU A CA 1
ATOM 978 C C . LEU A 1 118 ? -8.306 -7.160 5.737 1.00 86.88 118 LEU A C 1
ATOM 980 O O . LEU A 1 118 ? -8.062 -8.327 6.059 1.00 86.88 118 LEU A O 1
ATOM 984 N N . VAL A 1 119 ? -8.368 -6.173 6.625 1.00 83.12 119 VAL A N 1
ATOM 985 C CA . VAL A 1 119 ? -8.195 -6.394 8.060 1.00 83.12 119 VAL A CA 1
ATOM 986 C C . VAL A 1 119 ? -9.570 -6.525 8.699 1.00 83.12 119 VAL A C 1
ATOM 988 O O . VAL A 1 119 ? -10.362 -5.585 8.725 1.00 83.12 119 VAL A O 1
ATOM 991 N N . LYS A 1 120 ? -9.880 -7.710 9.237 1.00 72.88 120 LYS A N 1
ATOM 992 C CA . LYS A 1 120 ? -11.132 -7.906 9.978 1.00 72.88 120 LYS A CA 1
ATOM 993 C C . LYS A 1 120 ? -11.123 -7.029 11.228 1.00 72.88 120 LYS A C 1
ATOM 995 O O . LYS A 1 120 ? -10.234 -7.155 12.067 1.00 72.88 120 LYS A O 1
ATOM 1000 N N . GLN A 1 121 ? -12.149 -6.196 11.379 1.00 68.50 121 GLN A N 1
ATOM 1001 C CA . GLN A 1 121 ? -12.368 -5.451 12.616 1.00 68.50 121 GLN A CA 1
ATOM 1002 C C . GLN A 1 121 ? -12.668 -6.443 13.748 1.00 68.50 121 GLN A C 1
ATOM 1004 O O . GLN A 1 121 ? -13.652 -7.184 13.696 1.00 68.50 121 GLN A O 1
ATOM 1009 N N . SER A 1 122 ? -11.799 -6.489 14.756 1.00 68.69 122 SER A N 1
ATOM 1010 C CA . SER A 1 122 ? -12.012 -7.310 15.945 1.00 68.69 122 SER A CA 1
ATOM 1011 C C . SER A 1 122 ? -13.195 -6.765 16.751 1.00 68.69 122 SER A C 1
ATOM 1013 O O . SER A 1 122 ? -13.346 -5.559 16.923 1.00 68.69 122 SER A O 1
ATOM 1015 N N . GLY A 1 123 ? -14.064 -7.659 17.230 1.00 68.19 123 GLY A N 1
ATOM 1016 C CA . GLY A 1 123 ? -15.203 -7.300 18.085 1.00 68.19 123 GLY A CA 1
ATOM 1017 C C . GLY A 1 123 ? -16.528 -7.038 17.365 1.00 68.19 123 GLY A C 1
ATOM 1018 O O . GLY A 1 123 ? -17.534 -6.829 18.038 1.00 68.19 123 GLY A O 1
ATOM 1019 N N . LYS A 1 124 ? -16.583 -7.107 16.027 1.00 65.94 124 LYS A N 1
ATOM 1020 C CA . LYS A 1 124 ? -17.870 -7.151 15.320 1.00 65.94 124 LYS A CA 1
ATOM 1021 C C . LYS A 1 124 ? -18.457 -8.558 15.394 1.00 65.94 124 LYS A C 1
ATOM 1023 O O . LYS A 1 124 ? -18.049 -9.452 14.656 1.00 65.94 124 LYS A O 1
ATOM 1028 N N . VAL A 1 125 ? -19.405 -8.744 16.307 1.00 73.38 125 VAL A N 1
ATOM 1029 C CA . VAL A 1 125 ? -20.307 -9.897 16.288 1.00 73.38 125 VAL A CA 1
ATOM 1030 C C . VAL A 1 125 ? -21.344 -9.613 15.210 1.00 73.38 125 VAL A C 1
ATOM 1032 O O . VAL A 1 125 ? -22.071 -8.625 15.302 1.00 73.38 125 VAL A O 1
ATOM 1035 N N . PHE A 1 126 ? -21.369 -10.436 14.164 1.00 70.50 126 PHE A N 1
ATOM 1036 C CA . PHE A 1 126 ? -22.456 -10.392 13.193 1.00 70.50 126 PHE A CA 1
ATOM 1037 C C . PHE A 1 126 ? -23.719 -10.875 13.904 1.00 70.50 126 PHE A C 1
ATOM 1039 O O . PHE A 1 126 ? -23.758 -12.011 14.374 1.00 70.50 126 PHE A O 1
ATOM 1046 N N . GLN A 1 127 ? -24.686 -9.976 14.062 1.00 76.25 127 GLN A N 1
ATOM 1047 C CA . GLN A 1 127 ? -25.995 -10.303 14.613 1.00 76.25 127 GLN A CA 1
ATOM 1048 C C . GLN A 1 127 ? -26.866 -10.887 13.497 1.00 76.25 127 GLN A C 1
ATOM 1050 O O . GLN A 1 127 ? -26.700 -10.508 12.334 1.00 76.25 127 GLN A O 1
ATOM 1055 N N . GLU A 1 128 ? -27.733 -11.839 13.839 1.00 81.00 128 GLU A N 1
ATOM 1056 C CA . GLU A 1 128 ? -28.748 -12.322 12.901 1.00 81.00 128 GLU A CA 1
ATOM 1057 C C . GLU A 1 128 ? -29.785 -11.228 12.634 1.00 81.00 128 GLU A C 1
ATOM 1059 O O . GLU A 1 128 ? -29.939 -10.295 13.420 1.00 81.00 128 GLU A O 1
ATOM 1064 N N . GLU A 1 129 ? -30.457 -11.333 11.491 1.00 83.56 129 GLU A N 1
ATOM 1065 C CA . GLU A 1 129 ? -31.443 -10.348 11.068 1.00 83.56 129 GLU A CA 1
ATOM 1066 C C . GLU A 1 129 ? -32.667 -10.370 11.995 1.00 83.56 129 GLU A C 1
ATOM 1068 O O . GLU A 1 129 ? -33.286 -11.416 12.198 1.00 83.56 129 GLU A O 1
ATOM 10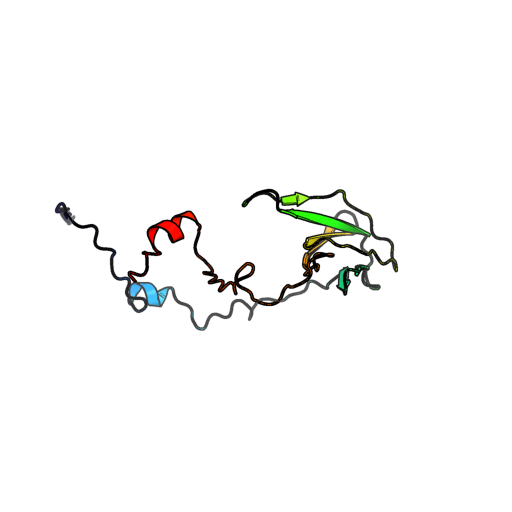73 N N . ASP A 1 130 ? -33.019 -9.212 12.552 1.00 86.00 130 ASP A N 1
ATOM 1074 C CA . ASP A 1 130 ? -34.198 -9.033 13.400 1.00 86.00 130 ASP A CA 1
ATOM 1075 C C . ASP A 1 130 ? -34.815 -7.633 13.212 1.00 86.00 130 ASP A C 1
ATOM 1077 O O . ASP A 1 130 ? -34.355 -6.835 12.393 1.00 86.00 130 ASP A O 1
ATOM 1081 N N . GLU A 1 131 ? -35.882 -7.322 13.956 1.00 84.62 131 GLU A N 1
ATOM 1082 C CA . GLU A 1 131 ? -36.562 -6.019 13.863 1.00 84.62 131 GLU A CA 1
ATOM 1083 C C . GLU A 1 131 ? -35.658 -4.817 14.200 1.00 84.62 131 GLU A C 1
ATOM 1085 O O . GLU A 1 131 ? -35.893 -3.715 13.703 1.00 84.62 131 GLU A O 1
ATOM 1090 N N . LEU A 1 132 ? -34.630 -5.004 15.033 1.00 85.12 132 LEU A N 1
ATOM 1091 C CA . LEU A 1 132 ? -33.648 -3.983 15.411 1.00 85.12 132 LEU A CA 1
ATOM 1092 C C . LEU A 1 132 ? -32.388 -4.019 14.522 1.00 85.12 132 LEU A C 1
ATOM 1094 O O . LEU A 1 132 ? -31.653 -3.029 14.474 1.00 85.12 132 LEU A O 1
ATOM 1098 N N . HIS A 1 133 ? -32.158 -5.116 13.797 1.00 83.31 133 HIS A N 1
ATOM 1099 C CA . HIS A 1 133 ? -31.003 -5.371 12.936 1.00 83.31 133 HIS A CA 1
ATOM 1100 C C . HIS A 1 133 ? -31.446 -5.876 11.549 1.00 83.31 133 HIS A C 1
ATOM 1102 O O . HIS A 1 133 ? -31.141 -7.012 11.183 1.00 83.31 133 HIS A O 1
ATOM 1108 N N . PRO A 1 134 ? -32.166 -5.060 10.757 1.00 84.19 134 PRO A N 1
ATOM 1109 C CA . PRO A 1 134 ? -32.676 -5.492 9.460 1.00 84.19 134 PRO A CA 1
ATOM 1110 C C . PRO A 1 134 ? -31.544 -5.740 8.454 1.00 84.19 134 PRO A C 1
ATOM 1112 O O . PRO A 1 134 ? -30.475 -5.121 8.515 1.00 84.19 134 PRO A O 1
ATOM 1115 N N . GLY A 1 135 ? -31.801 -6.608 7.478 1.00 80.12 135 GLY A N 1
ATOM 1116 C CA . GLY A 1 135 ? -30.893 -6.892 6.379 1.00 80.12 135 GLY A CA 1
ATOM 1117 C C . GLY A 1 135 ? -30.633 -5.640 5.546 1.00 80.12 135 GLY A C 1
ATOM 1118 O O . GLY A 1 135 ? -31.551 -4.954 5.094 1.00 80.12 135 GLY A O 1
ATOM 1119 N N . VAL A 1 136 ? -29.357 -5.327 5.329 1.00 81.62 136 VAL A N 1
ATOM 1120 C CA . VAL A 1 136 ? -28.947 -4.157 4.548 1.00 81.62 136 VAL A CA 1
ATOM 1121 C C . VAL A 1 136 ? -28.620 -4.588 3.125 1.00 81.62 136 VAL A C 1
ATOM 1123 O O . VAL A 1 136 ? -27.669 -5.334 2.894 1.00 81.62 136 VAL A O 1
ATOM 1126 N N . PHE A 1 137 ? -29.371 -4.069 2.156 1.00 81.62 137 PHE A N 1
ATOM 1127 C CA . PHE A 1 137 ? -29.037 -4.202 0.743 1.00 81.62 137 PHE A CA 1
ATOM 1128 C C . PHE A 1 137 ? -28.200 -3.000 0.294 1.00 81.62 137 PHE A C 1
ATOM 1130 O O . PHE A 1 137 ? -28.678 -1.866 0.284 1.00 81.62 137 PHE A O 1
ATOM 1137 N N . MET A 1 138 ? -26.935 -3.238 -0.053 1.00 79.38 138 MET A N 1
ATOM 1138 C CA . MET A 1 138 ? -26.016 -2.189 -0.494 1.00 79.38 138 MET A CA 1
ATOM 1139 C C . MET A 1 138 ? -25.882 -2.210 -2.016 1.00 79.38 138 MET A C 1
ATOM 1141 O O . MET A 1 138 ? -25.394 -3.178 -2.594 1.00 79.38 138 MET A O 1
ATOM 1145 N N . LEU A 1 139 ? -26.286 -1.117 -2.657 1.00 78.62 139 LEU A N 1
ATOM 1146 C CA . LEU A 1 139 ? -26.054 -0.870 -4.075 1.00 78.62 139 LEU A CA 1
ATOM 1147 C C . LEU A 1 139 ? -24.809 0.001 -4.224 1.00 78.62 139 LEU A C 1
ATOM 1149 O O . LEU A 1 139 ? -24.781 1.134 -3.748 1.00 78.62 139 LEU A O 1
ATOM 1153 N N . VAL A 1 140 ? -23.785 -0.532 -4.887 1.00 78.06 140 VAL A N 1
ATOM 1154 C CA . VAL A 1 140 ? -22.555 0.204 -5.193 1.00 78.06 140 VAL A CA 1
ATOM 1155 C C . VAL A 1 140 ? -22.576 0.589 -6.664 1.00 78.06 140 VAL A C 1
ATOM 1157 O O . VAL A 1 140 ? -22.707 -0.267 -7.537 1.00 78.06 140 VAL A O 1
ATOM 1160 N N . LEU A 1 141 ? -22.443 1.885 -6.929 1.00 77.56 141 LEU A N 1
ATOM 1161 C CA . LEU A 1 141 ? -22.321 2.438 -8.272 1.00 77.56 141 LEU A CA 1
ATOM 1162 C C . LEU A 1 141 ? -20.875 2.885 -8.462 1.00 77.56 141 LEU A C 1
ATOM 1164 O O . LEU A 1 141 ? -20.431 3.855 -7.849 1.00 77.56 141 LEU A O 1
ATOM 1168 N N . ASP A 1 142 ? -20.131 2.138 -9.272 1.00 65.19 142 ASP A N 1
ATOM 1169 C CA . ASP A 1 142 ? -18.746 2.473 -9.589 1.00 65.19 142 ASP A CA 1
ATOM 1170 C C . ASP A 1 142 ? -18.685 3.556 -10.686 1.00 65.19 142 ASP A C 1
ATOM 1172 O O . ASP A 1 142 ? -19.580 3.671 -11.525 1.00 65.19 142 ASP A O 1
ATOM 1176 N N . SER A 1 143 ? -17.615 4.355 -10.683 1.00 72.62 143 SER A N 1
ATOM 1177 C CA . SER A 1 143 ? -17.322 5.433 -11.645 1.00 72.62 143 SER A CA 1
ATOM 1178 C C . SER A 1 143 ? -18.247 6.659 -11.615 1.00 72.62 143 SER A C 1
ATOM 1180 O O . SER A 1 143 ? -18.207 7.488 -12.525 1.00 72.62 143 SER A O 1
ATOM 1182 N N . THR A 1 144 ? -19.033 6.844 -10.553 1.00 69.88 144 THR A N 1
ATOM 1183 C CA . THR A 1 144 ? -19.769 8.096 -10.319 1.00 69.88 144 THR A CA 1
ATOM 1184 C C . THR A 1 144 ? -19.089 8.942 -9.251 1.00 69.88 144 THR A C 1
ATOM 1186 O O . THR A 1 144 ? -18.950 8.506 -8.110 1.00 69.88 144 THR A O 1
ATOM 1189 N N . SER A 1 145 ? -18.717 10.183 -9.581 1.00 69.12 145 SER A N 1
ATOM 1190 C CA . SER A 1 145 ? -18.380 11.165 -8.545 1.00 69.12 145 SER A CA 1
ATOM 1191 C C . SER A 1 145 ? -19.629 11.491 -7.723 1.00 69.12 145 SER A C 1
ATOM 1193 O O . SER A 1 145 ? -20.731 11.545 -8.276 1.00 69.12 145 SER A O 1
ATOM 1195 N N . SER A 1 146 ? -19.464 11.778 -6.429 1.00 66.44 146 SER A N 1
ATOM 1196 C CA . SER A 1 146 ? -20.568 12.172 -5.537 1.00 66.44 146 SER A CA 1
ATOM 1197 C C . SER A 1 146 ? -21.420 13.301 -6.141 1.00 66.44 146 SER A C 1
ATOM 1199 O O . SER A 1 146 ? -22.647 13.228 -6.172 1.00 66.44 146 SER A O 1
ATOM 1201 N N . SER A 1 147 ? -20.764 14.297 -6.739 1.00 64.44 147 SER A N 1
ATOM 1202 C CA . SER A 1 147 ? -21.388 15.443 -7.409 1.00 64.44 147 SER A CA 1
ATOM 1203 C C . SER A 1 147 ? -22.211 15.100 -8.660 1.00 64.44 147 SER A C 1
ATOM 1205 O O . SER A 1 147 ? -23.231 15.747 -8.908 1.00 64.44 147 SER A O 1
ATOM 1207 N N . SER A 1 148 ? -21.792 14.106 -9.450 1.00 67.00 148 SER A N 1
ATOM 1208 C CA . SER A 1 148 ? -22.500 13.679 -10.669 1.00 67.00 148 SER A CA 1
ATOM 1209 C C . SER A 1 148 ? -23.612 12.684 -10.344 1.00 67.00 148 SER A C 1
ATOM 1211 O O . SER A 1 148 ? -24.687 12.744 -10.944 1.00 67.00 148 SER A O 1
ATOM 1213 N N . GLY A 1 149 ? -23.377 11.815 -9.356 1.00 69.06 149 GLY A N 1
ATOM 1214 C CA . GLY A 1 149 ? -24.350 10.845 -8.861 1.00 69.06 149 GLY A CA 1
ATOM 1215 C C . GLY A 1 149 ? -25.621 11.525 -8.359 1.00 69.06 149 GLY A C 1
ATOM 1216 O O . GLY A 1 149 ? -26.701 11.201 -8.839 1.00 69.06 149 GLY A O 1
ATOM 1217 N N . ILE A 1 150 ? -25.490 12.557 -7.514 1.00 68.50 150 ILE A N 1
ATOM 1218 C CA . ILE A 1 150 ? -26.633 13.311 -6.956 1.00 68.50 150 ILE A CA 1
ATOM 1219 C C . ILE A 1 150 ? -27.532 13.927 -8.046 1.00 68.50 150 ILE A C 1
ATOM 1221 O O . ILE A 1 150 ? -28.728 14.093 -7.837 1.00 68.50 150 ILE A O 1
ATOM 1225 N N . ARG A 1 151 ? -26.980 14.283 -9.214 1.00 64.81 151 ARG A N 1
ATOM 1226 C CA . ARG A 1 151 ? -27.749 14.898 -10.313 1.00 64.81 151 ARG A CA 1
ATOM 1227 C C . ARG A 1 151 ? -28.358 13.887 -11.282 1.00 64.81 151 ARG A C 1
ATOM 1229 O O . ARG A 1 151 ? -29.314 14.226 -11.971 1.00 64.81 151 ARG A O 1
ATOM 1236 N N . THR A 1 152 ? -27.767 12.700 -11.387 1.00 66.62 152 THR A N 1
ATOM 1237 C CA . THR A 1 152 ? -28.094 11.721 -12.439 1.00 66.62 152 THR A CA 1
ATOM 1238 C C . THR A 1 152 ? -28.957 10.583 -11.904 1.00 66.62 152 THR A C 1
ATOM 1240 O O . THR A 1 152 ? -29.772 10.028 -12.640 1.00 66.62 152 THR A O 1
ATOM 1243 N N . ILE A 1 153 ? -28.803 10.248 -10.622 1.00 68.31 153 ILE A N 1
ATOM 1244 C CA . ILE A 1 153 ? -29.584 9.216 -9.948 1.00 68.31 153 ILE A CA 1
ATOM 1245 C C . ILE A 1 153 ? -30.891 9.866 -9.491 1.00 68.31 153 ILE A C 1
AT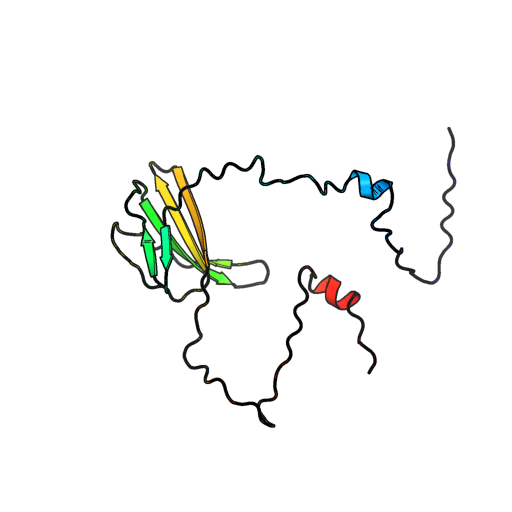OM 1247 O O . ILE A 1 153 ? -30.952 10.530 -8.461 1.00 68.31 153 ILE A O 1
ATOM 1251 N N . MET A 1 154 ? -31.920 9.722 -10.320 1.00 62.25 154 MET A N 1
ATOM 1252 C CA . MET A 1 154 ? -33.288 10.127 -9.998 1.00 62.25 154 MET A CA 1
ATOM 1253 C C . MET A 1 154 ? -33.857 9.174 -8.938 1.00 62.25 154 MET A C 1
ATOM 1255 O O . MET A 1 154 ? -33.540 7.981 -8.958 1.00 62.25 154 MET A O 1
ATOM 1259 N N . GLU A 1 155 ? -34.720 9.668 -8.046 1.00 62.09 155 GLU A N 1
ATOM 1260 C CA . GLU A 1 155 ? -35.517 8.796 -7.177 1.00 62.09 155 GLU A CA 1
ATOM 1261 C C . GLU A 1 155 ? -36.293 7.793 -8.042 1.00 62.09 155 GLU A C 1
ATOM 1263 O O . GLU A 1 155 ? -36.976 8.165 -9.002 1.00 62.09 155 GLU A O 1
ATOM 1268 N N . THR A 1 156 ? -36.186 6.502 -7.730 1.00 52.06 156 THR A N 1
ATOM 1269 C CA . THR A 1 156 ? -37.107 5.512 -8.285 1.00 52.06 156 THR A CA 1
ATOM 1270 C C . THR A 1 156 ? -38.457 5.752 -7.626 1.00 52.06 156 THR A C 1
ATOM 1272 O O . THR A 1 156 ? -38.610 5.443 -6.445 1.00 52.06 156 THR A O 1
ATOM 1275 N N . ASN A 1 157 ? -39.409 6.333 -8.362 1.00 52.34 157 ASN A N 1
ATOM 1276 C CA . ASN A 1 157 ? -40.785 6.464 -7.883 1.00 52.34 157 ASN A CA 1
ATOM 1277 C C . ASN A 1 157 ? -41.292 5.077 -7.464 1.00 52.34 157 ASN A C 1
ATOM 1279 O O . ASN A 1 157 ? -41.273 4.150 -8.280 1.00 52.34 157 ASN A O 1
ATOM 1283 N N . GLN A 1 158 ? -41.681 4.955 -6.194 1.00 37.22 158 GLN A N 1
ATOM 1284 C CA . GLN A 1 158 ? -42.406 3.798 -5.668 1.00 37.22 158 GLN A CA 1
ATOM 1285 C C . GLN A 1 158 ? -43.841 3.781 -6.193 1.00 37.22 158 GLN A C 1
ATOM 1287 O O . GLN A 1 158 ? -44.434 4.877 -6.328 1.00 37.22 158 GLN A O 1
#

Nearest PDB structures (foldseek):
  2dle-assembly1_A  TM=4.135E-01  e=4.333E+00  Homo sapiens
  7ndg-assembly1_H  TM=4.082E-01  e=9.137E+00  Mus musculus
  8oe0-assembly1_C  TM=3.463E-01  e=7.692E+00  Mus musculus

Sequence (158 aa):
MASSNLSFDKQNECRLVKLDPWDPQVITHLYPNWNPLETCRINRHMQTELKNGTIRMLNDITSECQYRCLYVSSELDLKPSNWIKMKKNATYQESCEFIETHCTKNRTTTFQYIHDQLVKQSGKVFQEEDELHPGVFMLVLDSTSSSSGIRTIMETNQ

Organism: Wuchereria bancrofti (NCBI:txid6293)

InterPro domains:
  IPR004245 Protein of unknown function DUF229 [PF02995] (45-155)
  IPR004245 Protein of unknown function DUF229 [PTHR10974] (10-156)

pLDDT: mean 80.23, std 14.17, range [35.0, 97.56]

Solvent-accessible surface area (backbone atoms only — not comparable to full-atom values): 10729 Å² total; per-residue (Å²): 138,83,84,80,81,82,80,82,75,88,69,95,61,91,72,80,77,83,80,61,88,75,36,75,80,52,46,77,75,57,58,91,84,64,58,81,62,80,80,58,76,85,81,78,74,82,56,61,49,78,54,94,50,30,40,30,58,46,87,91,57,87,52,56,37,30,34,26,42,49,38,84,71,52,100,90,40,72,47,68,53,73,80,43,78,60,53,88,90,40,75,43,83,48,82,61,42,33,36,41,36,44,25,31,48,97,90,39,80,76,46,73,50,73,48,75,51,89,64,81,72,83,87,73,75,83,74,74,75,42,98,91,43,64,83,82,86,84,86,84,73,81,96,58,54,74,78,55,39,70,75,67,62,69,84,78,83,127

Mean predicted aligned error: 15.1 Å

Foldseek 3Di:
DDDDPDDDDDDPDDDDPDDDCPPPVNVVVDDVVDDPCVPDDPPQDDQWDDDPQKIAGDQPDPWWKWKWAWDDDDPPDIDIDDIDTHDHPDIDGHQGFWMWMWTDDPNHTRDIDIDGDDHDDPPDDDDDADPVRHDDDDDDDPPDDPVRCVVPVDDPDD